Protein AF-A0A060BZ36-F1 (afdb_monomer)

Secondary structure (DSSP, 8-state):
----THHHHHHHHHHHHHHTTT--BS-TTPPPPPTT--EEESEEE---SSSSS--HHHHHHHHHHHHHHSPPP-

Structure (mmCIF, N/CA/C/O backbone):
data_AF-A0A060BZ36-F1
#
_entry.id   AF-A0A060BZ36-F1
#
loop_
_atom_site.group_PDB
_atom_site.id
_atom_site.type_symbol
_atom_site.label_atom_id
_atom_site.label_alt_id
_atom_site.label_comp_id
_atom_site.label_asym_id
_atom_site.label_entity_id
_atom_site.label_seq_id
_atom_site.pdbx_PDB_ins_code
_atom_site.Cartn_x
_atom_site.Cartn_y
_atom_site.Cartn_z
_atom_site.occupancy
_atom_site.B_iso_or_equiv
_atom_site.auth_seq_id
_atom_site.auth_comp_id
_atom_site.auth_asym_id
_atom_site.auth_atom_id
_atom_site.pdbx_PDB_model_num
ATOM 1 N N . MET A 1 1 ? 17.973 -8.319 -9.236 1.00 40.84 1 MET A N 1
ATOM 2 C CA . MET A 1 1 ? 17.924 -7.053 -8.473 1.00 40.84 1 MET A CA 1
ATOM 3 C C . MET A 1 1 ? 16.901 -7.236 -7.356 1.00 40.84 1 MET A C 1
ATOM 5 O O . MET A 1 1 ? 15.734 -7.448 -7.662 1.00 40.84 1 MET A O 1
ATOM 9 N N . GLY A 1 2 ? 17.340 -7.348 -6.100 1.00 48.34 2 GLY A N 1
ATOM 10 C CA . GLY A 1 2 ? 16.490 -7.776 -4.981 1.00 48.34 2 GLY A CA 1
ATOM 11 C C . GLY A 1 2 ? 15.393 -6.764 -4.652 1.00 48.34 2 GLY A C 1
ATOM 12 O O . GLY A 1 2 ? 15.655 -5.564 -4.612 1.00 48.34 2 GLY A O 1
ATOM 13 N N . ARG A 1 3 ? 14.168 -7.256 -4.42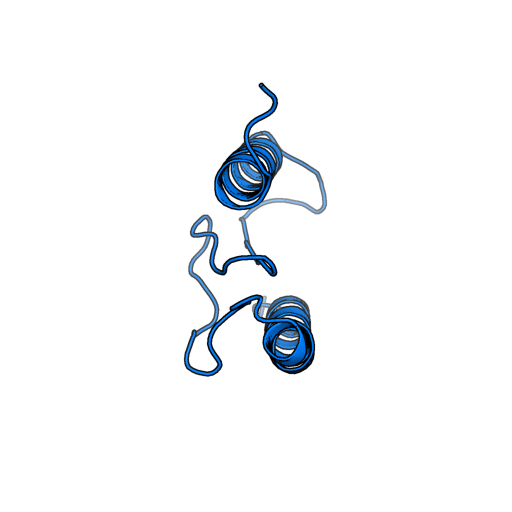4 1.00 58.97 3 ARG A N 1
ATOM 14 C CA . ARG A 1 3 ? 13.018 -6.465 -3.963 1.00 58.97 3 ARG A CA 1
ATOM 15 C C . ARG A 1 3 ? 13.437 -5.676 -2.716 1.00 58.97 3 ARG A C 1
ATOM 17 O O . ARG A 1 3 ? 13.690 -6.272 -1.673 1.00 58.97 3 ARG A O 1
ATOM 24 N N . SER A 1 4 ? 13.535 -4.351 -2.812 1.00 58.81 4 SER A N 1
ATOM 25 C CA . SER A 1 4 ? 13.755 -3.488 -1.647 1.00 58.81 4 SER A CA 1
ATOM 26 C C . SER A 1 4 ? 12.485 -3.498 -0.790 1.00 58.81 4 SER A C 1
ATOM 28 O O . SER A 1 4 ? 11.619 -2.646 -0.927 1.00 58.81 4 SER A O 1
ATOM 30 N N . GLY A 1 5 ? 12.344 -4.495 0.085 1.00 82.62 5 GLY A N 1
ATOM 31 C CA . GLY A 1 5 ? 11.183 -4.657 0.970 1.00 82.62 5 GLY A CA 1
ATOM 32 C C . GLY A 1 5 ? 11.093 -3.631 2.102 1.00 82.62 5 GLY A C 1
ATOM 33 O O . GLY A 1 5 ? 10.198 -3.724 2.932 1.00 82.62 5 GLY A O 1
ATOM 34 N N . ARG A 1 6 ? 12.010 -2.657 2.170 1.00 92.69 6 ARG A N 1
ATOM 35 C CA . ARG A 1 6 ? 12.083 -1.694 3.280 1.00 92.69 6 ARG A CA 1
ATOM 36 C C . ARG A 1 6 ? 10.891 -0.745 3.327 1.00 92.69 6 ARG A C 1
ATOM 38 O O . ARG A 1 6 ? 10.417 -0.457 4.416 1.00 92.69 6 ARG A O 1
ATOM 45 N N . GLU A 1 7 ? 10.388 -0.304 2.177 1.00 96.50 7 GLU A N 1
ATOM 46 C CA . GLU A 1 7 ? 9.196 0.555 2.113 1.00 96.50 7 GLU A CA 1
ATOM 47 C C . GLU A 1 7 ? 7.952 -0.189 2.612 1.00 96.50 7 GLU A C 1
ATOM 49 O O . GLU A 1 7 ? 7.208 0.333 3.440 1.00 96.50 7 GLU A O 1
ATOM 54 N N . PHE A 1 8 ? 7.780 -1.446 2.188 1.00 97.31 8 PHE A N 1
ATOM 55 C CA . PHE A 1 8 ? 6.706 -2.310 2.677 1.00 97.31 8 PHE A CA 1
ATOM 56 C C . PHE A 1 8 ? 6.798 -2.539 4.188 1.00 97.31 8 PHE A C 1
ATOM 58 O O . PHE A 1 8 ? 5.812 -2.363 4.901 1.00 97.31 8 PHE A O 1
ATOM 65 N N . LEU A 1 9 ? 7.988 -2.892 4.691 1.00 97.19 9 LEU A N 1
ATOM 66 C CA . LEU A 1 9 ? 8.200 -3.096 6.123 1.00 97.19 9 LEU A CA 1
ATOM 67 C C . LEU A 1 9 ? 7.923 -1.815 6.913 1.00 97.19 9 LEU A C 1
AT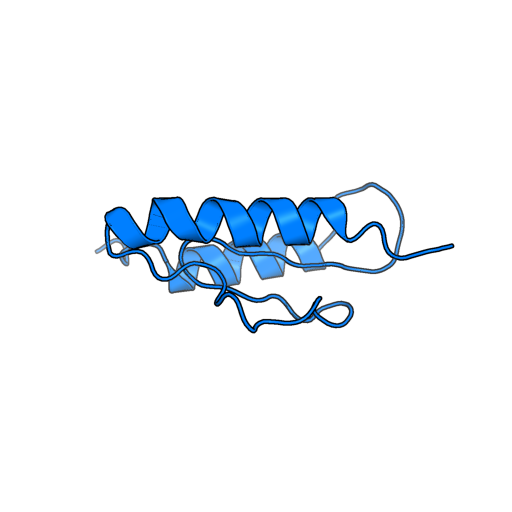OM 69 O O . LEU A 1 9 ? 7.255 -1.884 7.936 1.00 97.19 9 LEU A O 1
ATOM 73 N N . ALA A 1 10 ? 8.350 -0.649 6.424 1.00 97.81 10 ALA A N 1
ATOM 74 C CA . ALA A 1 10 ? 8.050 0.624 7.071 1.00 97.81 10 ALA A CA 1
ATOM 75 C C . ALA A 1 10 ? 6.535 0.878 7.169 1.00 97.81 10 ALA A C 1
ATOM 77 O O . ALA A 1 10 ? 6.045 1.219 8.245 1.00 97.81 10 ALA A O 1
ATOM 78 N N . ALA A 1 11 ? 5.778 0.649 6.090 1.00 98.12 11 ALA A N 1
ATOM 79 C CA . ALA A 1 11 ? 4.318 0.784 6.098 1.00 98.12 11 ALA A CA 1
ATOM 80 C C . ALA A 1 11 ? 3.640 -0.218 7.056 1.00 98.12 11 ALA A C 1
ATOM 82 O O . ALA A 1 11 ? 2.726 0.135 7.810 1.00 98.12 11 ALA A O 1
ATOM 83 N N . ARG A 1 12 ? 4.114 -1.470 7.079 1.00 97.81 12 ARG A N 1
ATOM 84 C CA . ARG A 1 12 ? 3.596 -2.506 7.981 1.00 97.81 12 ARG A CA 1
ATOM 85 C C . ARG A 1 12 ? 3.894 -2.199 9.450 1.00 97.81 12 ARG A C 1
ATOM 87 O O . ARG A 1 12 ? 3.006 -2.325 10.285 1.00 97.81 12 ARG A O 1
ATOM 94 N N . GLU A 1 13 ? 5.095 -1.732 9.778 1.00 98.06 13 GLU A N 1
ATOM 95 C CA . GLU A 1 13 ? 5.426 -1.340 11.154 1.00 98.06 13 GLU A CA 1
ATOM 96 C C . GLU A 1 13 ? 4.670 -0.072 11.581 1.00 98.06 13 GLU A C 1
ATOM 98 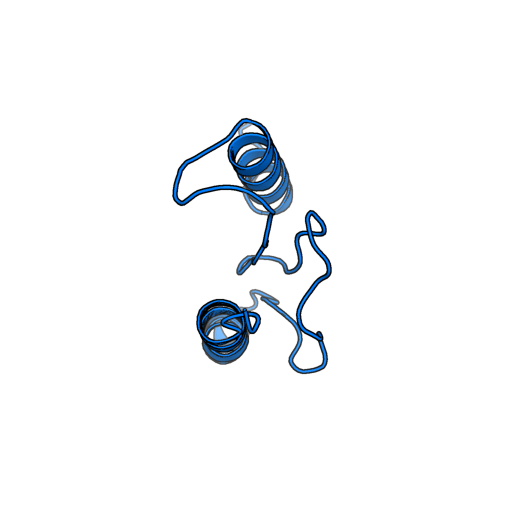O O . GLU A 1 13 ? 4.148 -0.020 12.694 1.00 98.06 13 GLU A O 1
ATOM 103 N N . ALA A 1 14 ? 4.488 0.908 10.687 1.00 98.31 14 ALA A N 1
ATOM 104 C CA . ALA A 1 14 ? 3.643 2.076 10.955 1.00 98.31 14 ALA A CA 1
ATOM 105 C C . ALA A 1 14 ? 2.186 1.682 11.267 1.00 98.31 14 ALA A C 1
ATOM 107 O O . ALA A 1 14 ? 1.532 2.316 12.099 1.00 98.31 14 ALA A O 1
ATOM 108 N N . SER A 1 15 ? 1.695 0.584 10.678 1.00 98.38 15 SER A N 1
ATOM 109 C CA . SER A 1 15 ? 0.351 0.054 10.946 1.00 98.38 15 SER A CA 1
ATOM 110 C C . SER A 1 15 ? 0.137 -0.321 12.419 1.00 98.38 15 SER A C 1
ATOM 112 O O . SER A 1 15 ? -0.992 -0.281 12.900 1.00 98.38 15 SER A O 1
ATOM 114 N N . LYS A 1 16 ? 1.199 -0.622 13.186 1.00 97.62 16 LYS A N 1
ATOM 115 C CA . LYS A 1 16 ? 1.106 -0.848 14.643 1.00 97.62 16 LYS A CA 1
ATOM 116 C C . LYS A 1 16 ? 0.599 0.391 15.384 1.00 97.62 16 LYS A C 1
ATOM 118 O O . LYS A 1 16 ? -0.225 0.260 16.283 1.00 97.62 16 LYS A O 1
ATOM 123 N N . VAL A 1 17 ? 1.037 1.581 14.973 1.00 98.12 17 VAL A N 1
ATOM 124 C CA . VAL A 1 17 ? 0.601 2.852 15.571 1.00 98.12 17 VAL A CA 1
ATOM 125 C C . VAL A 1 17 ? -0.799 3.227 15.089 1.00 98.12 17 VAL A C 1
ATOM 127 O O . VAL A 1 17 ? -1.629 3.621 15.899 1.00 98.12 17 VAL A O 1
ATOM 130 N N . TYR A 1 18 ? -1.105 3.043 13.801 1.00 97.81 18 TYR A N 1
ATOM 131 C CA . TYR A 1 18 ? -2.446 3.314 13.258 1.00 97.81 18 TYR A CA 1
ATOM 132 C C . TYR A 1 18 ? -3.539 2.468 13.928 1.00 97.81 18 TYR A C 1
ATOM 134 O O . TYR A 1 18 ? -4.633 2.972 14.192 1.00 97.81 18 TYR A O 1
ATOM 142 N N . ARG A 1 19 ? -3.223 1.221 14.306 1.00 97.44 19 ARG A N 1
ATOM 143 C CA . ARG A 1 19 ? -4.132 0.358 15.074 1.00 97.44 19 ARG A CA 1
ATOM 144 C C . ARG A 1 19 ? -4.533 0.945 16.428 1.00 97.44 19 ARG A C 1
ATOM 146 O O . ARG A 1 19 ? -5.652 0.695 16.867 1.00 97.44 19 ARG A O 1
ATOM 153 N N . LEU A 1 20 ? -3.688 1.772 17.056 1.00 97.81 20 LEU A N 1
ATOM 154 C CA . LEU A 1 20 ? -4.035 2.476 18.301 1.00 97.81 20 LEU A CA 1
ATOM 155 C C . LEU A 1 20 ? -5.199 3.463 18.112 1.00 97.81 20 LEU A C 1
ATOM 157 O O . LEU A 1 20 ? -5.880 3.798 19.075 1.00 97.81 20 LEU A O 1
ATOM 161 N N . PHE A 1 21 ? -5.451 3.891 16.873 1.00 96.81 21 PHE A N 1
ATOM 162 C CA . PHE A 1 21 ? -6.544 4.787 16.493 1.00 96.81 21 PHE A CA 1
ATOM 163 C C . PHE A 1 21 ? -7.718 4.047 15.831 1.00 96.81 21 PHE A C 1
ATOM 165 O O . PHE A 1 21 ? -8.572 4.675 15.210 1.00 96.81 21 PHE A O 1
ATOM 172 N N . GLY A 1 22 ? -7.764 2.713 15.923 1.00 96.19 22 GLY A N 1
ATOM 173 C CA . GLY A 1 22 ? -8.822 1.903 15.311 1.00 96.19 22 GLY A CA 1
ATOM 174 C C . GLY A 1 22 ? -8.715 1.759 13.789 1.00 96.19 22 GLY A C 1
ATOM 175 O O . GLY A 1 22 ? -9.649 1.268 13.160 1.00 96.19 22 GLY A O 1
ATOM 176 N N . ILE A 1 23 ? -7.590 2.158 13.185 1.00 96.31 23 ILE A N 1
ATOM 177 C CA . ILE A 1 23 ? -7.339 1.998 11.749 1.00 96.31 23 ILE A CA 1
ATOM 178 C C . ILE A 1 23 ? -6.576 0.677 11.528 1.00 96.31 23 ILE A C 1
ATOM 180 O O . ILE A 1 23 ? -5.471 0.541 12.057 1.00 96.31 23 ILE A O 1
ATOM 184 N N . PRO A 1 24 ? -7.109 -0.297 10.759 1.00 96.31 24 PRO A N 1
ATOM 185 C CA . PRO A 1 24 ? -6.514 -1.636 10.657 1.00 96.31 24 PRO A CA 1
ATOM 186 C C . PRO A 1 24 ? -5.065 -1.670 10.143 1.00 96.31 24 PRO A C 1
ATOM 188 O O . PRO A 1 24 ? -4.239 -2.412 10.675 1.00 96.31 24 PRO A O 1
ATOM 191 N N . GLY A 1 25 ? -4.749 -0.869 9.123 1.00 97.75 25 GLY A N 1
ATOM 192 C CA . GLY A 1 25 ? -3.451 -0.860 8.452 1.00 97.75 25 GLY A CA 1
ATOM 193 C C . GLY A 1 25 ? -3.177 -2.125 7.630 1.00 97.75 25 GLY A C 1
ATOM 194 O O . GLY A 1 25 ? -4.086 -2.744 7.072 1.00 97.75 25 GLY A O 1
ATOM 195 N N . ILE A 1 26 ? -1.901 -2.501 7.545 1.00 98.31 26 ILE A N 1
ATOM 196 C CA . ILE A 1 26 ? -1.418 -3.770 6.991 1.00 98.31 26 ILE A CA 1
ATOM 197 C C . ILE A 1 26 ? -1.240 -4.757 8.153 1.00 98.31 26 ILE A C 1
ATOM 199 O O . ILE A 1 26 ? -0.527 -4.461 9.116 1.00 98.31 26 ILE A O 1
ATOM 203 N N . ALA A 1 27 ? -1.864 -5.937 8.068 1.00 96.50 27 ALA A N 1
ATOM 204 C CA . ALA A 1 27 ? -1.722 -6.968 9.096 1.00 96.50 27 ALA A CA 1
ATOM 205 C C . ALA A 1 27 ? -0.267 -7.456 9.197 1.00 96.50 27 ALA A C 1
ATOM 207 O O . ALA A 1 27 ? 0.422 -7.573 8.184 1.00 96.50 27 ALA A O 1
ATOM 208 N N . GLU A 1 28 ? 0.186 -7.776 10.408 1.00 95.00 28 GLU A N 1
ATOM 209 C CA . GLU A 1 28 ? 1.576 -8.168 10.695 1.00 95.00 28 GLU A CA 1
ATOM 210 C C . GLU A 1 28 ? 2.020 -9.403 9.894 1.00 95.00 28 GLU A C 1
ATOM 212 O O . GLU A 1 28 ? 3.127 -9.430 9.353 1.00 95.00 28 GLU A O 1
ATOM 217 N N . GLU A 1 29 ? 1.092 -10.339 9.693 1.00 95.81 29 GLU A N 1
ATOM 218 C CA . GLU A 1 29 ? 1.298 -11.581 8.937 1.00 95.81 29 GLU A CA 1
ATOM 219 C C . GLU A 1 29 ? 1.269 -11.383 7.413 1.00 95.81 29 GLU A C 1
ATOM 221 O O . GLU A 1 29 ? 1.525 -12.320 6.657 1.00 95.81 29 GLU A O 1
ATOM 226 N N . THR A 1 30 ? 0.934 -10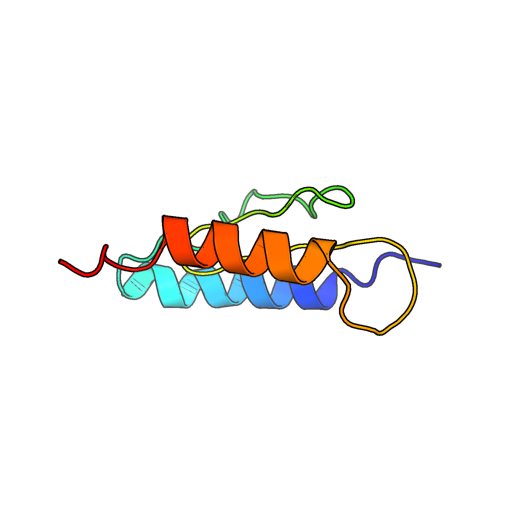.176 6.937 1.00 96.56 30 THR A N 1
ATOM 227 C CA . THR A 1 30 ? 0.872 -9.886 5.500 1.00 96.56 30 THR A CA 1
ATOM 228 C C . THR A 1 30 ? 2.280 -10.004 4.912 1.00 96.56 30 THR A C 1
ATOM 230 O O . THR A 1 30 ? 3.186 -9.281 5.353 1.00 96.56 30 THR A O 1
ATOM 233 N N . PRO A 1 31 ? 2.499 -10.888 3.924 1.00 96.06 31 PRO A N 1
ATOM 234 C CA . PRO A 1 31 ? 3.773 -10.960 3.228 1.00 96.06 31 PRO A CA 1
ATOM 235 C C . PRO A 1 31 ? 3.930 -9.772 2.272 1.00 96.06 31 PRO A C 1
ATOM 237 O O . PRO A 1 31 ? 2.972 -9.063 1.967 1.00 96.06 31 PRO A O 1
ATOM 240 N N . MET A 1 32 ? 5.148 -9.576 1.759 1.00 95.88 32 MET A N 1
ATOM 241 C CA . MET A 1 32 ? 5.386 -8.646 0.651 1.00 95.88 32 MET A CA 1
ATOM 242 C C . MET A 1 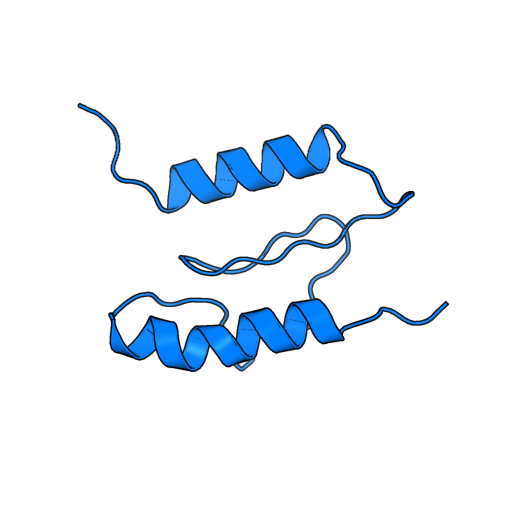32 ? 4.419 -8.977 -0.497 1.00 95.88 32 MET A C 1
ATOM 244 O O . MET A 1 32 ? 4.422 -10.130 -0.940 1.00 95.88 32 MET A O 1
ATOM 248 N N . PRO A 1 33 ? 3.616 -8.019 -0.988 1.00 96.38 33 PRO A N 1
ATOM 249 C CA . PRO A 1 33 ? 2.666 -8.316 -2.042 1.00 96.38 33 PRO A CA 1
ATOM 250 C C . PRO A 1 33 ? 3.370 -8.643 -3.355 1.00 96.38 33 PRO A C 1
ATOM 252 O O . PRO A 1 33 ? 4.497 -8.208 -3.625 1.00 96.38 33 PRO A O 1
ATOM 255 N N . ASP A 1 34 ? 2.659 -9.379 -4.200 1.00 96.69 34 ASP A N 1
ATOM 256 C CA . ASP A 1 34 ? 3.050 -9.532 -5.590 1.00 96.69 34 ASP A CA 1
ATOM 257 C C . ASP A 1 34 ? 2.927 -8.209 -6.349 1.00 96.69 34 ASP A C 1
ATOM 259 O O . ASP A 1 34 ? 2.228 -7.270 -5.956 1.00 96.69 34 ASP A O 1
ATOM 263 N N . LEU A 1 35 ? 3.625 -8.146 -7.481 1.00 96.25 35 LEU A N 1
ATOM 264 C CA . LEU A 1 35 ? 3.560 -7.000 -8.375 1.00 96.25 35 LEU A CA 1
ATOM 265 C C . LEU A 1 35 ? 2.111 -6.740 -8.786 1.00 96.25 35 LEU A C 1
ATOM 267 O O . LEU A 1 35 ? 1.386 -7.655 -9.173 1.00 96.25 35 LEU A O 1
ATOM 271 N N . HIS A 1 36 ? 1.724 -5.470 -8.730 1.00 96.88 36 HIS A N 1
ATOM 272 C CA . HIS A 1 36 ? 0.397 -4.983 -9.094 1.00 96.88 36 HIS A CA 1
ATOM 273 C C . HIS A 1 36 ? -0.746 -5.535 -8.224 1.00 96.88 36 HIS A C 1
ATOM 275 O O . HIS A 1 36 ? -1.898 -5.561 -8.655 1.00 96.88 36 HIS A O 1
ATOM 281 N N . ARG A 1 37 ? -0.449 -5.968 -6.989 1.00 97.50 37 ARG A N 1
ATOM 282 C CA . ARG A 1 37 ? -1.439 -6.409 -5.990 1.00 97.50 37 ARG A CA 1
ATOM 283 C C . ARG A 1 37 ? -1.378 -5.521 -4.734 1.00 97.50 37 ARG A C 1
ATOM 285 O O . ARG A 1 37 ? -0.686 -5.879 -3.786 1.00 97.50 37 ARG A O 1
ATOM 292 N N . PRO A 1 38 ? -2.048 -4.351 -4.714 1.00 97.69 38 PRO A N 1
ATOM 293 C CA . PRO A 1 38 ? -2.073 -3.476 -3.539 1.00 97.69 38 PRO A CA 1
ATOM 294 C C . PRO A 1 38 ? -2.641 -4.178 -2.296 1.00 97.69 38 PRO A C 1
ATOM 296 O O . PRO A 1 38 ? -3.534 -5.018 -2.412 1.00 97.69 38 PRO A O 1
ATOM 299 N N . VAL A 1 39 ? -2.151 -3.814 -1.108 1.00 97.62 39 VAL A N 1
ATOM 300 C CA . VAL A 1 39 ? -2.593 -4.369 0.186 1.00 97.62 39 VAL A CA 1
ATOM 301 C C . VAL A 1 39 ? -2.796 -3.277 1.236 1.00 97.62 39 VAL A C 1
ATOM 303 O O . VAL A 1 39 ? -2.165 -2.222 1.163 1.00 97.62 39 VAL A O 1
ATOM 306 N N . GLY A 1 40 ? -3.619 -3.571 2.247 1.00 96.75 40 GLY A N 1
ATOM 307 C CA . GLY A 1 40 ? -3.826 -2.736 3.436 1.00 96.75 40 GLY A CA 1
ATOM 308 C C . GLY A 1 40 ? -5.117 -1.910 3.434 1.00 96.75 40 GLY A C 1
ATOM 309 O O . GLY A 1 40 ? -5.802 -1.772 2.421 1.00 96.75 40 GLY A O 1
ATOM 310 N N . THR A 1 41 ? -5.470 -1.370 4.600 1.00 95.25 41 THR A N 1
ATOM 311 C CA . THR A 1 41 ? -6.636 -0.494 4.813 1.00 95.25 41 THR A CA 1
ATOM 312 C C . THR A 1 41 ? -6.244 0.634 5.764 1.00 95.25 41 THR A C 1
ATOM 314 O O . THR A 1 41 ? -5.709 0.385 6.838 1.00 95.25 41 THR A O 1
ATOM 317 N N . GLY A 1 42 ? -6.452 1.890 5.377 1.00 96.06 42 GLY A N 1
ATOM 318 C CA . GLY A 1 42 ? -6.013 3.092 6.097 1.00 96.06 42 GLY A CA 1
ATOM 319 C C . GLY A 1 42 ? -4.506 3.359 6.005 1.00 96.06 42 GLY A C 1
ATOM 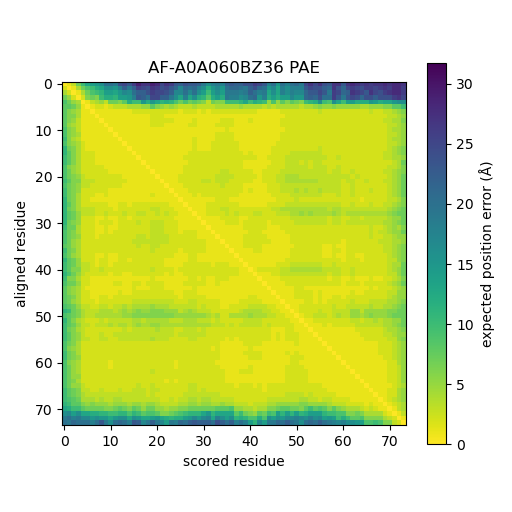320 O O . GLY A 1 42 ? -4.101 4.487 5.747 1.00 96.06 42 GLY A O 1
ATOM 321 N N . VAL A 1 43 ? -3.687 2.309 6.080 1.00 97.94 43 VAL A N 1
ATOM 322 C CA . VAL A 1 43 ? -2.293 2.282 5.611 1.00 97.94 43 VAL A CA 1
ATOM 323 C C . VAL A 1 43 ? -2.203 1.241 4.503 1.00 97.94 43 VAL A C 1
ATOM 325 O O . VAL A 1 43 ? -2.617 0.100 4.710 1.00 97.94 43 VAL A O 1
ATOM 328 N N . GLY A 1 44 ? -1.694 1.629 3.333 1.00 97.44 44 GLY A N 1
ATOM 329 C CA . GLY A 1 44 ? -1.611 0.763 2.159 1.00 97.44 44 GLY A CA 1
ATOM 330 C C . GLY A 1 44 ? -0.222 0.742 1.529 1.00 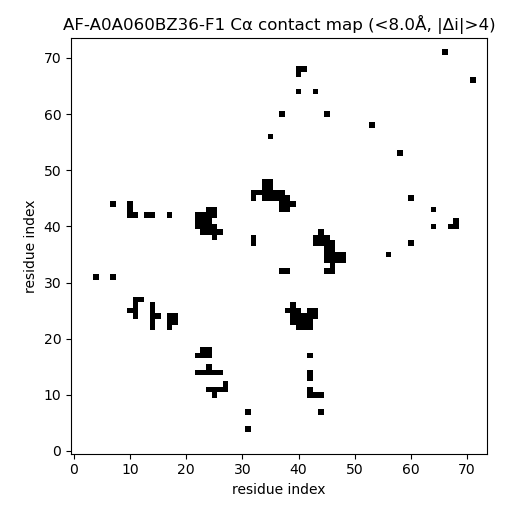97.44 44 GLY A C 1
ATOM 331 O O . GLY A 1 44 ? 0.573 1.662 1.716 1.00 97.44 44 GLY A O 1
ATOM 332 N N . TYR A 1 45 ? 0.063 -0.319 0.778 1.00 98.19 45 TYR A N 1
ATOM 333 C CA . TYR A 1 45 ? 1.287 -0.463 -0.006 1.00 98.19 45 TYR A CA 1
ATOM 334 C C . TYR A 1 45 ? 0.989 -1.155 -1.338 1.00 98.19 45 TYR A C 1
ATOM 336 O O . TYR A 1 45 ? 0.233 -2.128 -1.387 1.00 98.19 45 TYR A O 1
ATOM 344 N N . HIS A 1 46 ? 1.626 -0.695 -2.413 1.00 97.69 46 HIS A N 1
ATOM 345 C CA . HIS A 1 46 ? 1.675 -1.401 -3.688 1.00 97.69 46 HIS A CA 1
ATOM 346 C C . HIS A 1 46 ? 3.089 -1.367 -4.252 1.00 97.69 46 HIS A C 1
ATOM 348 O O . HIS A 1 46 ? 3.866 -0.455 -3.987 1.00 97.69 46 HIS A O 1
ATOM 354 N N . ILE A 1 47 ? 3.407 -2.363 -5.070 1.00 96.50 47 ILE A N 1
ATOM 355 C CA . ILE A 1 47 ? 4.646 -2.408 -5.837 1.00 96.50 47 ILE A CA 1
ATOM 356 C C . ILE A 1 47 ? 4.313 -2.759 -7.278 1.00 96.50 47 ILE A C 1
ATOM 358 O O . ILE A 1 47 ? 3.453 -3.599 -7.542 1.00 96.50 47 ILE A O 1
ATOM 362 N N . ARG A 1 48 ? 4.995 -2.110 -8.216 1.00 96.00 48 ARG A N 1
ATOM 363 C CA . ARG A 1 48 ? 4.827 -2.335 -9.650 1.00 96.00 48 ARG A CA 1
ATOM 364 C C . ARG A 1 48 ? 6.174 -2.471 -10.341 1.00 96.00 48 ARG A C 1
ATOM 366 O O . ARG A 1 48 ? 7.208 -2.073 -9.814 1.00 96.00 48 ARG A O 1
ATOM 373 N N . THR A 1 49 ? 6.150 -3.026 -11.542 1.00 95.31 49 THR A N 1
ATOM 374 C CA . THR A 1 49 ? 7.301 -3.023 -12.450 1.00 95.31 49 THR A CA 1
ATOM 375 C C . THR A 1 49 ? 7.462 -1.667 -13.134 1.00 95.31 49 THR A C 1
ATOM 377 O O . THR A 1 49 ? 6.512 -0.884 -13.210 1.00 95.31 49 THR A O 1
ATOM 380 N N . GLY A 1 50 ? 8.643 -1.430 -13.703 1.00 93.06 50 GLY A N 1
ATOM 381 C CA . GLY A 1 50 ?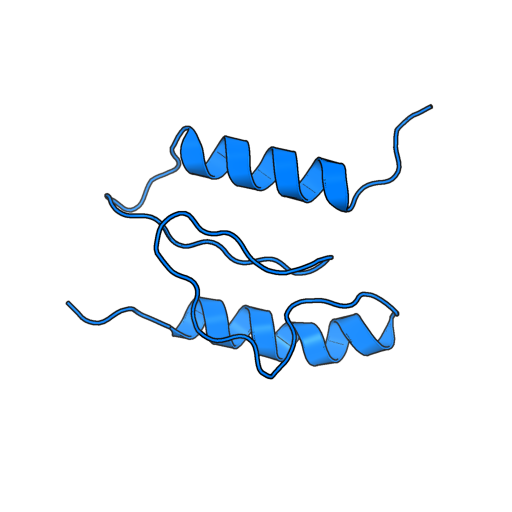 8.975 -0.226 -14.466 1.00 93.06 50 GLY A CA 1
ATOM 382 C C . GLY A 1 50 ? 9.870 0.737 -13.691 1.00 93.06 50 GLY A C 1
ATOM 383 O O . GLY A 1 50 ? 10.340 0.425 -12.601 1.00 93.06 50 GLY A O 1
ATOM 384 N N . GLU A 1 51 ? 10.089 1.912 -14.272 1.00 94.50 51 GLU A N 1
ATOM 385 C CA . GLU A 1 51 ? 11.015 2.919 -13.749 1.00 94.50 51 GLU A CA 1
ATOM 386 C C . GLU A 1 51 ? 10.438 3.716 -12.568 1.00 94.50 51 GLU A C 1
ATOM 388 O O . GLU A 1 51 ? 9.231 3.668 -12.277 1.00 94.50 51 GLU A O 1
ATOM 393 N N . HIS A 1 52 ? 11.316 4.489 -11.917 1.00 94.31 52 HIS A N 1
ATOM 394 C CA . HIS A 1 52 ? 10.964 5.458 -10.879 1.00 94.31 52 HIS A CA 1
ATOM 395 C C . HIS A 1 52 ? 10.186 6.636 -11.485 1.00 94.31 52 HIS A C 1
ATOM 397 O O . HIS A 1 52 ? 10.739 7.658 -11.879 1.00 94.31 52 HIS A O 1
ATOM 403 N N . THR A 1 53 ? 8.879 6.445 -11.612 1.00 96.00 53 THR A N 1
ATOM 404 C CA . THR A 1 53 ? 7.925 7.402 -12.175 1.00 96.00 53 THR A CA 1
ATOM 405 C C . THR A 1 53 ? 6.546 7.173 -11.553 1.00 96.00 53 THR A C 1
ATOM 407 O O . THR A 1 53 ? 6.387 6.297 -10.703 1.00 96.00 53 THR A O 1
ATOM 410 N N . VAL A 1 54 ? 5.536 7.928 -11.969 1.00 97.56 54 VAL A N 1
ATOM 411 C CA . VAL A 1 54 ? 4.135 7.674 -11.616 1.00 97.56 54 VAL A CA 1
ATOM 412 C C . VAL A 1 54 ? 3.384 7.322 -12.892 1.00 97.56 54 VAL A C 1
ATOM 414 O O . VAL A 1 54 ? 3.461 8.024 -13.897 1.00 97.56 54 VAL A O 1
ATOM 417 N N . THR A 1 55 ? 2.680 6.201 -12.860 1.00 97.56 55 THR A N 1
ATOM 418 C CA . THR A 1 55 ? 1.978 5.601 -13.997 1.00 97.56 55 THR A CA 1
ATOM 419 C C . THR A 1 55 ? 0.469 5.605 -13.771 1.00 97.56 55 THR A C 1
ATOM 421 O O . THR A 1 55 ? -0.016 5.894 -12.677 1.00 97.56 55 THR A O 1
ATOM 424 N N . SER A 1 56 ? -0.293 5.232 -14.801 1.00 97.94 56 SER A N 1
ATOM 425 C CA . SER A 1 56 ? -1.742 5.032 -14.684 1.00 97.94 56 SER A CA 1
ATOM 426 C C . SER A 1 56 ? -2.114 3.968 -13.647 1.00 97.94 56 SER A C 1
ATOM 428 O O . SER A 1 56 ? -3.139 4.111 -12.987 1.00 97.94 56 SER A O 1
ATOM 430 N N . PHE A 1 57 ? -1.275 2.943 -13.457 1.00 98.19 57 PHE A N 1
ATOM 431 C CA . PHE A 1 57 ? -1.480 1.942 -12.410 1.00 98.19 57 PHE A CA 1
ATOM 432 C C . PHE A 1 57 ? -1.423 2.569 -11.013 1.00 98.19 57 PHE A C 1
ATOM 434 O O . PHE A 1 57 ? -2.289 2.293 -10.189 1.00 98.19 57 PHE A O 1
ATOM 441 N N . ASP A 1 58 ? -0.436 3.433 -10.756 1.00 98.25 58 ASP A N 1
ATOM 442 C CA . ASP A 1 58 ? -0.290 4.077 -9.446 1.00 98.25 58 ASP A CA 1
ATOM 443 C C . ASP A 1 58 ? -1.510 4.949 -9.139 1.00 98.25 58 ASP A C 1
ATOM 445 O O . ASP A 1 58 ? -2.089 4.849 -8.062 1.00 98.25 58 ASP A O 1
ATOM 449 N N . TRP A 1 59 ? -1.955 5.739 -10.122 1.00 98.44 59 TRP A N 1
ATOM 450 C CA . TRP A 1 59 ? -3.165 6.551 -9.996 1.00 98.44 59 TRP A CA 1
ATOM 451 C C . TRP A 1 59 ? -4.413 5.714 -9.717 1.00 98.44 59 TRP A C 1
ATOM 453 O O . TRP A 1 59 ? -5.192 6.079 -8.838 1.00 98.44 59 TRP A O 1
ATOM 463 N N . ALA A 1 60 ? -4.594 4.592 -10.417 1.00 98.50 60 ALA A N 1
ATOM 464 C CA . ALA A 1 60 ? -5.709 3.684 -10.159 1.00 98.50 60 ALA A CA 1
ATOM 465 C C . ALA A 1 60 ? -5.652 3.118 -8.729 1.00 98.50 60 ALA A C 1
ATOM 467 O O . ALA A 1 60 ? -6.637 3.208 -8.001 1.00 98.50 60 ALA A O 1
ATOM 468 N N . ALA A 1 61 ? -4.482 2.643 -8.287 1.00 98.25 61 ALA A N 1
ATOM 469 C CA . ALA A 1 61 ? -4.288 2.130 -6.932 1.00 98.25 61 ALA A CA 1
ATOM 470 C C . ALA A 1 61 ? -4.574 3.194 -5.856 1.00 98.25 61 ALA A C 1
ATOM 472 O O . ALA A 1 61 ? -5.212 2.893 -4.847 1.00 98.25 61 ALA A O 1
ATOM 473 N N . TYR A 1 62 ? -4.160 4.447 -6.074 1.00 97.81 62 TYR A N 1
ATOM 474 C CA . TYR A 1 62 ? -4.475 5.552 -5.165 1.00 97.81 62 TYR A CA 1
ATOM 475 C C . TYR A 1 62 ? -5.973 5.842 -5.106 1.00 97.81 62 TYR A C 1
ATOM 477 O O . TYR A 1 62 ? -6.513 6.019 -4.016 1.00 97.81 62 TYR A O 1
ATOM 485 N N . 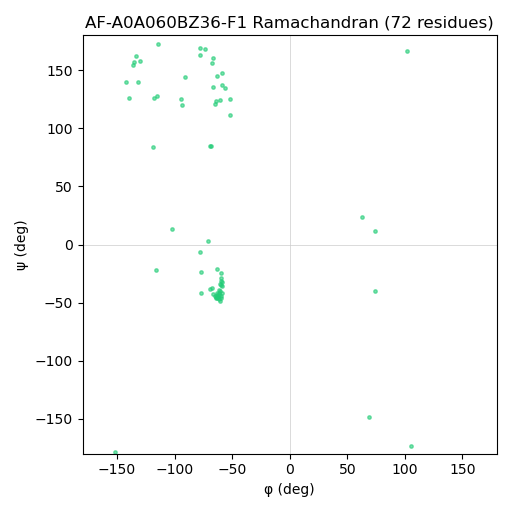ILE A 1 63 ? -6.652 5.891 -6.255 1.00 97.69 63 ILE A N 1
ATOM 486 C CA . ILE A 1 63 ? -8.092 6.165 -6.325 1.00 97.69 63 ILE A CA 1
ATOM 487 C C . ILE A 1 63 ? -8.883 5.051 -5.635 1.00 97.69 63 ILE A C 1
ATOM 489 O O . ILE A 1 63 ? -9.743 5.350 -4.808 1.00 97.69 63 ILE A O 1
ATOM 493 N N . ASP A 1 64 ? -8.561 3.787 -5.909 1.00 97.44 64 ASP A N 1
ATOM 494 C CA . ASP A 1 64 ? -9.211 2.638 -5.274 1.00 97.44 64 ASP A CA 1
ATOM 495 C C . ASP A 1 64 ? -8.998 2.651 -3.757 1.00 97.44 64 ASP A C 1
ATOM 497 O O . ASP A 1 64 ? -9.945 2.475 -2.985 1.00 97.44 64 ASP A O 1
ATOM 501 N N . PHE A 1 65 ? -7.774 2.949 -3.315 1.00 97.44 65 PHE A N 1
ATOM 502 C CA . PHE A 1 65 ? -7.462 3.081 -1.898 1.00 97.44 65 PHE A CA 1
ATOM 503 C C . PHE A 1 65 ? -8.235 4.234 -1.243 1.00 97.44 65 PHE A C 1
ATOM 505 O O . PHE A 1 65 ? -8.822 4.052 -0.178 1.00 97.44 65 PHE A O 1
ATOM 512 N N . MET A 1 66 ? -8.285 5.411 -1.868 1.00 95.75 66 MET A N 1
ATOM 513 C CA . MET A 1 66 ? -9.037 6.554 -1.342 1.00 95.75 66 MET A CA 1
ATOM 514 C C . MET A 1 66 ? -10.538 6.264 -1.279 1.00 95.75 66 MET A C 1
ATOM 516 O O . MET A 1 66 ? -11.158 6.536 -0.255 1.00 95.75 66 MET A O 1
ATOM 520 N N . ASN A 1 67 ? -11.115 5.653 -2.316 1.00 95.25 67 ASN A N 1
ATOM 521 C CA . ASN A 1 67 ? -12.528 5.269 -2.341 1.00 95.25 67 ASN A CA 1
ATOM 522 C C . ASN A 1 67 ? -12.889 4.274 -1.230 1.00 95.25 67 ASN A C 1
ATOM 524 O O . ASN A 1 67 ? -14.000 4.319 -0.705 1.00 95.25 67 ASN A O 1
ATOM 528 N N . ALA A 1 68 ? -11.962 3.383 -0.872 1.00 93.75 68 ALA A N 1
ATOM 529 C CA . ALA A 1 68 ? -12.160 2.414 0.200 1.00 93.75 68 ALA A CA 1
ATOM 530 C C . ALA A 1 68 ? -12.018 3.014 1.612 1.00 93.75 68 ALA A C 1
ATOM 532 O O . ALA A 1 68 ? -12.552 2.445 2.561 1.00 93.75 68 ALA A O 1
ATOM 533 N N . ASN A 1 69 ? -11.296 4.130 1.769 1.00 92.31 69 ASN A N 1
ATOM 534 C CA . ASN A 1 69 ? -10.897 4.646 3.086 1.00 92.31 69 ASN A CA 1
ATOM 535 C C . ASN A 1 69 ? -11.478 6.014 3.445 1.00 92.31 69 ASN A C 1
ATOM 537 O O . ASN A 1 69 ? -11.534 6.361 4.624 1.00 92.31 69 ASN A O 1
ATOM 541 N N . LEU A 1 70 ? -11.893 6.808 2.461 1.00 90.25 70 LEU A N 1
ATOM 542 C CA . LEU A 1 70 ? -12.473 8.119 2.708 1.00 90.25 70 LEU A CA 1
ATOM 543 C C . LEU A 1 70 ? -13.996 8.020 2.841 1.00 90.25 70 LEU A C 1
ATOM 545 O O . LEU A 1 70 ? -14.637 7.241 2.131 1.00 90.25 70 LEU A O 1
ATOM 549 N N . PRO A 1 71 ? -14.605 8.834 3.721 1.00 86.00 71 PRO A N 1
ATOM 550 C CA . PRO A 1 71 ? -16.052 8.937 3.773 1.00 86.00 71 PRO A CA 1
ATOM 551 C C . PRO A 1 71 ? -16.574 9.403 2.414 1.00 86.00 71 PRO A C 1
ATOM 553 O O . PRO A 1 71 ? -16.026 10.323 1.799 1.00 86.00 71 PRO A O 1
ATOM 556 N N . LYS A 1 72 ? -17.664 8.785 1.953 1.00 83.06 72 LYS A N 1
ATOM 557 C CA . LYS A 1 72 ? -18.356 9.259 0.756 1.00 83.06 72 LYS A CA 1
ATOM 558 C C . LYS A 1 72 ? -18.820 10.685 1.013 1.00 83.06 72 LYS A C 1
ATOM 560 O O . LYS A 1 72 ? -19.516 10.950 1.994 1.00 83.06 72 LYS A O 1
ATOM 565 N N . LYS A 1 73 ? -18.414 11.597 0.134 1.00 72.50 73 LYS A N 1
ATOM 566 C CA . LYS A 1 73 ? -18.949 12.953 0.133 1.00 72.50 73 LYS A CA 1
ATOM 567 C C . LYS A 1 73 ? -20.440 12.844 -0.205 1.00 72.50 73 LYS A C 1
ATOM 569 O O . LYS A 1 73 ? -20.775 12.192 -1.194 1.00 72.50 73 LYS A O 1
ATOM 574 N N . GLN A 1 74 ? -21.289 13.375 0.675 1.00 58.41 74 GLN A N 1
ATOM 575 C CA . GLN A 1 74 ? -22.730 13.502 0.435 1.00 58.41 74 GLN A CA 1
ATOM 576 C C . GLN A 1 74 ? -22.989 14.450 -0.733 1.00 58.41 74 GLN A C 1
ATOM 578 O O . GLN A 1 74 ? -22.204 15.421 -0.873 1.00 58.41 74 GLN A O 1
#

Radius of gyration: 13.12 Å; Cα contacts (8 Å, |Δi|>4): 78; chains: 1; bounding box: 41×25×33 Å

Foldseek 3Di:
DDDPCVVVVVQLVVLVVVVVVVWNGADPPDDDDDALDWDTAPRIDHHHDDDPDDDPSNVVVVVVNCVRHPPDDD

Sequence (74 aa):
MGRSGREFLAAREASKVYRLFGIPGIAEETPMPDLHRPVGTGVGYHIRTGEHTVTSFDWAAYIDFMNANLPKKQ

Nearest PDB structures (foldseek):
  6grw-assembly1_A  TM=8.897E-01  e=2.251E-03  Opitutus terrae PB90-1
  6syv-assembly1_A  TM=8.528E-01  e=2.251E-03  Opitutus terrae PB90-1
  6syr-assembly1_A  TM=8.607E-01  e=3.592E-03  Opitutus terrae PB90-1
  6sz0-assembly1_A  TM=8.515E-01  e=6.128E-03  Opitutus terrae PB90-1
  7b7h-assembly1_A  TM=8.646E-01  e=9.148E-03  Opitutus terrae PB90-1

Solvent-accessible surface area (backbone atoms only — not comparable to full-atom values): 4678 Å² total; per-residue (Å²): 133,80,82,76,57,61,64,56,49,49,49,38,58,51,14,62,61,40,41,77,72,75,33,70,15,29,59,88,85,60,68,88,67,55,74,75,42,69,47,56,41,89,35,70,52,72,48,69,86,81,74,102,72,87,52,73,65,55,52,50,53,51,51,55,50,46,67,74,63,49,81,79,82,127

Organism: NCBI:txid708629

Mean predicted aligned error: 3.84 Å

pLDDT: mean 92.9, std 11.61, range [40.84, 98.5]